Protein AF-A0A8J5MTV6-F1 (afdb_monomer_lite)

Structure (mmCIF, N/CA/C/O backbone):
data_AF-A0A8J5MTV6-F1
#
_entry.id   AF-A0A8J5MTV6-F1
#
loop_
_atom_site.group_PDB
_atom_site.id
_atom_site.type_symbol
_atom_site.label_atom_id
_atom_site.label_alt_id
_atom_site.label_comp_id
_atom_site.label_asym_id
_atom_site.label_entity_id
_atom_site.label_seq_id
_atom_site.pdbx_PDB_ins_code
_atom_site.Cartn_x
_atom_site.Cartn_y
_atom_site.Cartn_z
_atom_site.occupancy
_atom_site.B_iso_or_equiv
_atom_site.auth_seq_id
_atom_site.auth_comp_id
_atom_site.auth_asym_id
_atom_site.auth_atom_id
_atom_site.pdbx_PDB_model_num
ATOM 1 N N . MET A 1 1 ? -11.614 -1.632 14.151 1.00 66.00 1 MET A N 1
ATOM 2 C CA . MET A 1 1 ? -12.241 -0.512 13.407 1.00 66.00 1 MET A CA 1
ATOM 3 C C . MET A 1 1 ? -12.454 -0.927 11.952 1.00 66.00 1 MET A C 1
ATOM 5 O O . MET A 1 1 ? -12.103 -2.049 11.603 1.00 66.00 1 MET A O 1
ATOM 9 N N . GLU A 1 2 ? -13.076 -0.084 11.119 1.00 74.12 2 GLU A N 1
ATOM 10 C CA . GLU A 1 2 ? -13.276 -0.367 9.684 1.00 74.12 2 GLU A CA 1
ATOM 11 C C . GLU A 1 2 ? -11.936 -0.623 8.968 1.00 74.12 2 GLU A C 1
ATOM 13 O O . GLU A 1 2 ? -11.814 -1.598 8.229 1.00 74.12 2 GLU A O 1
ATOM 18 N N . TYR A 1 3 ? -10.910 0.169 9.305 1.00 77.38 3 TYR A N 1
ATOM 19 C CA . TYR A 1 3 ? -9.525 -0.010 8.864 1.00 77.38 3 TYR A CA 1
ATOM 20 C C . TYR A 1 3 ? -9.025 -1.446 9.081 1.00 77.38 3 TYR A C 1
ATOM 22 O O . TYR A 1 3 ? -8.755 -2.145 8.109 1.00 77.38 3 TYR A O 1
ATOM 30 N N . ASP A 1 4 ? -9.024 -1.940 10.325 1.00 78.94 4 ASP A N 1
ATOM 31 C CA . ASP A 1 4 ? -8.576 -3.308 10.645 1.00 78.94 4 ASP A CA 1
ATOM 32 C C . ASP A 1 4 ? -9.307 -4.387 9.845 1.00 78.94 4 ASP A C 1
ATOM 34 O O . ASP A 1 4 ? -8.723 -5.405 9.487 1.00 78.94 4 ASP A O 1
ATOM 38 N N . THR A 1 5 ? -10.594 -4.166 9.570 1.00 78.88 5 THR A N 1
ATOM 39 C CA . THR A 1 5 ? -11.439 -5.146 8.882 1.00 78.88 5 THR A CA 1
ATOM 40 C C . THR A 1 5 ? -11.060 -5.275 7.409 1.00 78.88 5 THR A C 1
ATOM 42 O O . THR A 1 5 ? -11.080 -6.379 6.875 1.00 78.88 5 THR A O 1
ATOM 45 N N . TYR A 1 6 ? -10.702 -4.168 6.754 1.00 77.56 6 TYR A N 1
ATOM 46 C CA . TYR A 1 6 ? -10.404 -4.162 5.320 1.00 77.56 6 TYR A CA 1
ATOM 47 C C . TYR A 1 6 ? -8.917 -4.252 4.991 1.00 77.56 6 TYR A C 1
ATOM 49 O O . TYR A 1 6 ? -8.565 -4.682 3.895 1.00 77.56 6 TYR A O 1
ATOM 57 N N . THR A 1 7 ? -8.042 -3.849 5.911 1.00 81.50 7 THR A N 1
ATOM 58 C CA . THR A 1 7 ? -6.595 -3.786 5.666 1.00 81.50 7 THR A CA 1
ATOM 59 C C . THR A 1 7 ? -5.792 -4.728 6.553 1.00 81.50 7 THR A C 1
ATOM 61 O O . THR A 1 7 ? -4.569 -4.762 6.433 1.00 81.50 7 THR A O 1
ATOM 64 N N . ASN A 1 8 ? -6.447 -5.474 7.453 1.00 87.62 8 ASN A N 1
ATOM 65 C CA . ASN A 1 8 ? -5.781 -6.281 8.478 1.00 87.62 8 ASN A CA 1
ATOM 66 C C . ASN A 1 8 ? -4.752 -5.458 9.279 1.00 87.62 8 ASN A C 1
ATOM 68 O O . ASN A 1 8 ? -3.625 -5.891 9.511 1.00 87.62 8 ASN A O 1
ATOM 72 N N . GLY A 1 9 ? -5.137 -4.232 9.647 1.00 86.25 9 GLY A N 1
ATOM 73 C CA . GLY A 1 9 ? -4.293 -3.306 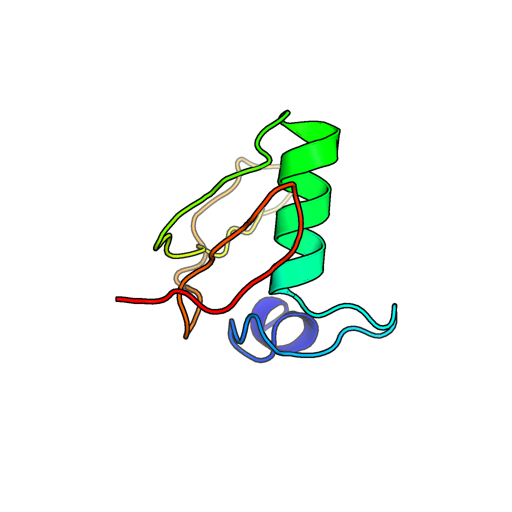10.404 1.00 86.25 9 GLY A CA 1
ATOM 74 C C . G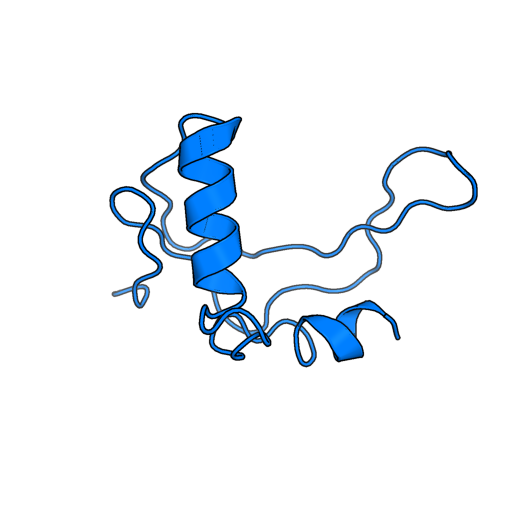LY A 1 9 ? -3.200 -2.640 9.566 1.00 86.25 9 GLY A C 1
ATOM 75 O O . GLY A 1 9 ? -2.147 -2.307 10.093 1.00 86.25 9 GLY A O 1
ATOM 76 N N . GLY A 1 10 ? -3.418 -2.459 8.261 1.00 88.44 10 GLY A N 1
ATOM 77 C CA . GLY A 1 10 ? -2.449 -1.815 7.371 1.00 88.44 10 GLY A CA 1
ATOM 78 C C . GLY A 1 10 ? -1.402 -2.753 6.777 1.00 88.44 10 GLY A C 1
ATOM 79 O O . GLY A 1 10 ? -0.357 -2.287 6.319 1.00 88.44 10 GLY A O 1
ATOM 80 N N . ASP A 1 11 ? -1.649 -4.062 6.775 1.00 94.12 11 ASP A N 1
ATOM 81 C CA . ASP A 1 11 ? -0.796 -5.025 6.082 1.00 94.12 11 ASP A CA 1
ATOM 82 C C . ASP A 1 11 ? -1.052 -4.945 4.571 1.00 94.12 11 ASP A C 1
ATOM 84 O O . ASP A 1 11 ? -2.072 -5.412 4.059 1.00 94.12 11 ASP A O 1
ATOM 88 N N . LEU A 1 12 ? -0.104 -4.380 3.819 1.00 95.00 12 LEU A N 1
ATOM 89 C CA . LEU A 1 12 ? -0.271 -4.228 2.371 1.00 95.00 12 LEU A CA 1
ATOM 90 C C . LEU A 1 12 ? -0.190 -5.571 1.622 1.00 95.00 12 LEU A C 1
ATOM 92 O O . LEU A 1 12 ? -0.520 -5.634 0.435 1.00 95.00 12 LEU A O 1
ATOM 96 N N . ASN A 1 13 ? 0.226 -6.650 2.289 1.00 95.12 13 ASN A N 1
ATOM 97 C CA . ASN A 1 13 ? 0.221 -8.010 1.750 1.00 95.12 13 ASN A CA 1
ATOM 98 C C . ASN A 1 13 ? -1.084 -8.757 2.049 1.00 95.12 13 ASN A C 1
ATOM 100 O O . ASN A 1 13 ? -1.292 -9.851 1.513 1.00 95.12 13 ASN A O 1
ATOM 104 N N . TYR A 1 14 ? -1.971 -8.178 2.863 1.00 95.00 14 TYR A N 1
ATOM 105 C CA . TYR A 1 14 ? -3.256 -8.778 3.184 1.00 95.00 14 TYR A CA 1
ATOM 106 C C . TYR A 1 14 ? -4.096 -8.958 1.923 1.00 95.00 14 TYR A C 1
ATOM 108 O O . TYR A 1 14 ? -4.253 -8.025 1.135 1.00 95.00 14 TYR A O 1
ATOM 116 N N . ARG A 1 15 ? -4.623 -10.170 1.722 1.00 95.31 15 ARG A N 1
ATOM 117 C CA . ARG A 1 15 ? -5.452 -10.513 0.563 1.00 95.31 15 ARG A CA 1
ATOM 118 C C . ARG A 1 15 ? -6.896 -10.101 0.800 1.00 95.31 15 ARG A C 1
ATOM 120 O O . ARG A 1 15 ? -7.514 -10.540 1.762 1.00 95.31 15 ARG A O 1
ATOM 127 N N . LEU A 1 16 ? -7.418 -9.325 -0.136 1.00 92.25 16 LEU A N 1
ATOM 128 C CA . LEU A 1 16 ? -8.816 -8.941 -0.227 1.00 92.25 16 LEU A CA 1
ATOM 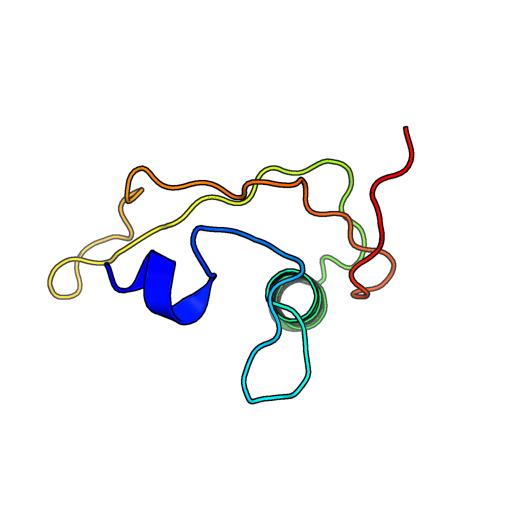129 C C . LEU A 1 16 ? -9.627 -10.035 -0.935 1.00 92.25 16 LEU A C 1
ATOM 131 O O . LEU A 1 16 ? -9.083 -10.873 -1.662 1.00 92.25 16 LEU A O 1
ATOM 135 N N . ASP A 1 17 ? -10.951 -9.966 -0.808 1.00 91.88 17 ASP A N 1
ATOM 136 C CA . ASP A 1 17 ? -11.887 -10.907 -1.444 1.00 91.88 17 ASP A CA 1
ATOM 137 C C . ASP A 1 17 ? -11.800 -10.915 -2.980 1.00 91.88 17 ASP A C 1
ATOM 139 O O . ASP A 1 17 ? -12.156 -11.900 -3.628 1.00 91.88 17 ASP A O 1
ATOM 143 N N . ASN A 1 18 ? -11.297 -9.831 -3.583 1.00 91.56 18 ASN A N 1
ATOM 144 C CA . ASN A 1 18 ? -11.083 -9.732 -5.029 1.00 91.56 18 ASN A CA 1
ATOM 145 C C . ASN A 1 18 ? -9.818 -10.473 -5.521 1.00 91.56 18 ASN A C 1
ATOM 147 O O . ASN A 1 18 ? -9.545 -10.486 -6.721 1.00 91.56 18 ASN A O 1
ATOM 151 N N . GLY A 1 19 ? -9.049 -11.090 -4.618 1.00 93.75 19 GLY A N 1
ATOM 152 C CA . GLY A 1 19 ? -7.837 -11.852 -4.922 1.00 93.75 19 GLY A CA 1
ATOM 153 C C . GLY A 1 19 ? -6.546 -11.027 -4.970 1.00 93.75 19 GLY A C 1
ATOM 154 O O . GLY A 1 19 ? -5.461 -11.623 -4.985 1.00 93.75 19 GLY A O 1
ATOM 155 N N . TYR A 1 20 ? -6.633 -9.694 -4.945 1.00 96.44 20 TYR A N 1
ATOM 156 C CA . TYR A 1 20 ? -5.482 -8.800 -4.817 1.00 96.44 20 TYR A CA 1
ATOM 157 C C . TYR A 1 20 ? -5.077 -8.604 -3.361 1.00 96.44 20 TYR A C 1
ATOM 159 O O . TYR A 1 20 ? -5.838 -8.891 -2.439 1.00 96.44 20 TYR A O 1
ATOM 167 N N . THR A 1 21 ? -3.854 -8.120 -3.151 1.00 96.38 21 THR A N 1
ATOM 168 C CA . THR A 1 21 ? -3.471 -7.591 -1.844 1.00 96.38 21 THR A CA 1
ATOM 169 C C . THR A 1 21 ? -3.906 -6.135 -1.709 1.00 96.38 21 THR A C 1
ATOM 171 O O . THR A 1 21 ? -4.092 -5.453 -2.720 1.00 96.38 21 THR A O 1
ATOM 174 N N . VAL A 1 22 ? -4.012 -5.634 -0.478 1.00 95.25 22 VAL A N 1
ATOM 175 C CA . VAL A 1 22 ? -4.260 -4.210 -0.192 1.00 95.25 22 VAL A CA 1
ATOM 176 C C . VAL A 1 22 ? -3.288 -3.314 -0.974 1.00 95.25 22 VAL A C 1
ATOM 178 O O . VAL A 1 22 ? -3.716 -2.394 -1.667 1.00 95.25 22 VAL A O 1
ATOM 181 N N . GLY A 1 23 ? -1.986 -3.619 -0.950 1.00 96.25 23 GLY A N 1
ATOM 182 C CA . GLY A 1 23 ? -0.963 -2.873 -1.690 1.00 96.25 23 GLY A CA 1
ATOM 183 C C . GLY A 1 23 ? -1.155 -2.921 -3.206 1.00 96.25 23 GLY A C 1
ATOM 184 O O . GLY A 1 23 ? -1.004 -1.905 -3.883 1.00 96.25 23 GLY A O 1
ATOM 185 N N . GLN A 1 24 ? -1.543 -4.078 -3.751 1.00 97.56 24 GLN A N 1
ATOM 186 C CA . GLN A 1 24 ? -1.806 -4.218 -5.184 1.00 97.56 24 GLN A CA 1
ATOM 187 C C . GLN A 1 24 ? -3.029 -3.410 -5.623 1.00 97.56 24 GLN A C 1
ATOM 189 O O . GLN A 1 24 ? -2.987 -2.794 -6.690 1.00 97.56 24 GLN A O 1
ATOM 194 N N . GLU A 1 25 ? -4.085 -3.369 -4.810 1.00 96.38 25 GLU A N 1
ATOM 195 C CA . GLU A 1 25 ? -5.246 -2.517 -5.072 1.00 96.38 25 GLU A CA 1
ATOM 196 C C . GLU A 1 25 ? -4.829 -1.039 -5.096 1.00 96.38 25 GLU A C 1
ATOM 198 O O . GLU A 1 25 ? -5.157 -0.322 -6.040 1.00 96.38 25 GLU A O 1
ATOM 203 N N . ILE A 1 26 ? -4.012 -0.597 -4.133 1.00 95.44 26 ILE A N 1
ATOM 204 C CA . ILE A 1 26 ? -3.494 0.779 -4.096 1.00 95.44 26 ILE A CA 1
ATOM 205 C C . ILE A 1 26 ? -2.671 1.096 -5.354 1.00 95.44 26 ILE A C 1
ATOM 207 O O . ILE A 1 26 ? -2.946 2.100 -6.015 1.00 95.44 26 ILE A O 1
ATOM 211 N N . CYS A 1 27 ? -1.715 0.243 -5.745 1.00 97.00 27 CYS A N 1
ATOM 212 C CA . CYS A 1 27 ? -0.903 0.474 -6.946 1.00 97.00 27 CYS A CA 1
ATOM 213 C C . CYS A 1 27 ? -1.752 0.533 -8.233 1.00 97.00 27 CYS A C 1
ATOM 215 O O . CYS A 1 27 ? -1.479 1.359 -9.107 1.00 97.00 27 CYS A O 1
ATOM 217 N N . ILE A 1 28 ? -2.810 -0.284 -8.344 1.00 97.25 28 ILE A N 1
ATOM 218 C CA . ILE A 1 28 ? -3.753 -0.234 -9.475 1.00 97.25 28 ILE A CA 1
ATOM 219 C C . ILE A 1 28 ? -4.483 1.108 -9.503 1.00 97.25 28 ILE A C 1
ATOM 221 O O . ILE A 1 28 ? -4.527 1.759 -10.548 1.00 97.25 28 ILE A O 1
ATOM 225 N N . GLN A 1 29 ? -5.042 1.539 -8.370 1.00 95.75 29 GLN A N 1
ATOM 226 C CA . GLN A 1 29 ? -5.794 2.792 -8.294 1.00 95.75 29 GLN A CA 1
ATOM 227 C C . GLN A 1 29 ? -4.89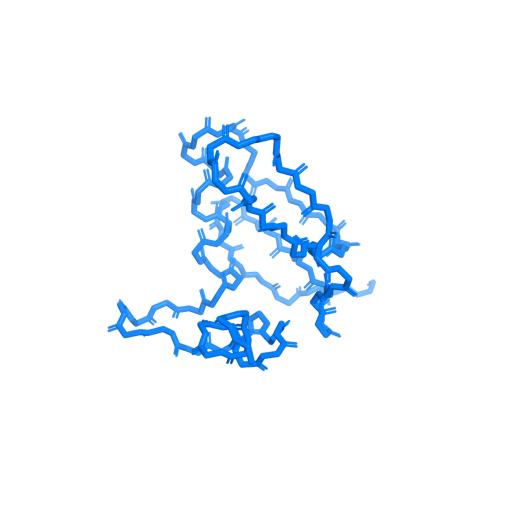2 4.001 -8.586 1.00 95.75 29 GLN A C 1
ATOM 229 O O . GLN A 1 29 ? -5.294 4.888 -9.340 1.00 95.75 29 GLN A O 1
ATOM 234 N N . MET A 1 30 ? -3.660 4.016 -8.070 1.00 94.94 30 MET A N 1
ATOM 235 C CA . MET A 1 30 ? -2.674 5.067 -8.349 1.00 94.94 30 MET A CA 1
ATOM 236 C C . MET A 1 30 ? -2.315 5.134 -9.837 1.00 94.94 30 MET A C 1
ATOM 238 O O . MET A 1 30 ? -2.356 6.213 -10.437 1.00 94.94 30 MET A O 1
ATOM 242 N N . ALA A 1 31 ? -2.057 3.987 -10.469 1.00 96.56 31 ALA A N 1
ATOM 243 C CA . ALA A 1 31 ? -1.738 3.937 -11.890 1.00 96.56 31 ALA A CA 1
ATOM 244 C C . ALA A 1 31 ? -2.928 4.375 -12.761 1.00 96.56 31 ALA A C 1
ATOM 246 O O . ALA A 1 31 ? -2.759 5.168 -13.684 1.00 96.56 31 ALA A O 1
ATOM 247 N N . GLN A 1 32 ? -4.140 3.903 -12.456 1.00 96.38 32 GLN A N 1
ATOM 248 C CA . GLN A 1 32 ? -5.320 4.129 -13.296 1.00 96.38 32 GLN A CA 1
ATOM 249 C C . GLN A 1 32 ? -5.969 5.503 -13.104 1.00 96.38 32 GLN A C 1
ATOM 251 O O . GLN A 1 32 ? -6.425 6.100 -14.078 1.00 96.38 32 GLN A O 1
ATOM 256 N N . LYS A 1 33 ? -6.050 6.003 -11.866 1.00 95.75 33 LYS A N 1
ATOM 257 C CA . LYS A 1 33 ? -6.754 7.259 -11.551 1.00 95.75 33 LYS A CA 1
ATOM 258 C C . LYS A 1 33 ? -5.829 8.460 -11.454 1.00 95.75 33 LYS A C 1
ATOM 260 O O . LYS A 1 33 ? -6.273 9.579 -11.700 1.00 95.75 33 LYS A O 1
ATOM 265 N N . HIS A 1 34 ? -4.567 8.234 -11.101 1.00 92.94 34 HIS A N 1
ATOM 266 C CA . HIS A 1 34 ? -3.611 9.307 -10.832 1.00 92.94 34 HIS A CA 1
ATOM 267 C C . HIS A 1 34 ? -2.414 9.302 -11.790 1.00 92.94 34 HIS A C 1
ATOM 269 O O . HIS A 1 34 ? -1.601 10.218 -11.729 1.00 92.94 34 HIS A O 1
ATOM 275 N N . ASN A 1 35 ? -2.327 8.327 -12.707 1.00 94.44 35 ASN A N 1
ATOM 276 C CA . ASN A 1 35 ? -1.207 8.155 -13.638 1.00 94.44 35 ASN A CA 1
ATOM 277 C C . ASN A 1 35 ? 0.153 8.050 -12.918 1.00 94.44 35 ASN A C 1
ATOM 279 O O . ASN A 1 35 ? 1.182 8.492 -13.430 1.00 94.44 35 ASN A O 1
ATOM 283 N N . VAL A 1 36 ? 0.144 7.468 -11.715 1.00 95.19 36 VAL A N 1
ATOM 284 C CA . VAL A 1 36 ? 1.333 7.205 -10.900 1.00 95.19 36 VAL A CA 1
ATOM 285 C C . VAL A 1 36 ? 1.577 5.702 -10.897 1.00 95.19 36 VAL A C 1
ATOM 287 O O . VAL A 1 36 ? 0.941 4.956 -10.157 1.00 95.19 36 VAL A O 1
ATOM 290 N N . GLY A 1 37 ? 2.456 5.252 -11.793 1.00 92.75 37 GLY A N 1
ATOM 291 C CA . GLY A 1 37 ? 2.799 3.835 -11.939 1.00 92.75 37 GLY A CA 1
ATOM 292 C C . GLY A 1 37 ? 3.946 3.379 -11.039 1.00 92.75 37 GLY A C 1
ATOM 293 O O . GLY A 1 37 ? 3.983 2.207 -10.668 1.00 92.75 37 GLY A O 1
ATOM 294 N N . ASP A 1 38 ? 4.852 4.290 -10.687 1.00 95.25 38 ASP A N 1
ATOM 295 C CA . ASP A 1 38 ? 6.064 3.983 -9.935 1.00 95.25 38 ASP A CA 1
ATOM 296 C C . ASP A 1 38 ? 6.093 4.786 -8.628 1.00 95.25 38 ASP A C 1
ATOM 298 O O . ASP A 1 38 ? 5.965 6.012 -8.641 1.00 95.25 38 ASP A O 1
ATOM 302 N N . LEU A 1 39 ? 6.233 4.075 -7.509 1.00 93.81 39 LEU A N 1
ATOM 303 C CA . LEU A 1 39 ? 6.345 4.606 -6.148 1.00 93.81 39 LEU A CA 1
ATOM 304 C C . LEU A 1 39 ? 7.399 3.796 -5.403 1.00 93.81 39 LEU A C 1
ATOM 306 O O . LEU A 1 39 ? 7.480 2.580 -5.595 1.00 93.81 39 LEU A O 1
ATOM 310 N N . TRP A 1 40 ? 8.166 4.458 -4.546 1.00 93.19 40 TRP A N 1
ATOM 311 C CA . TRP A 1 40 ? 9.302 3.851 -3.866 1.00 93.19 40 TRP A CA 1
ATOM 312 C C . TRP A 1 40 ? 9.303 4.257 -2.399 1.00 93.19 40 TRP A C 1
ATOM 314 O O . TRP A 1 40 ? 9.388 5.439 -2.094 1.00 93.19 40 TRP A O 1
ATOM 324 N N . ASP A 1 41 ? 9.246 3.255 -1.527 1.00 94.12 41 ASP A N 1
ATOM 325 C CA . ASP A 1 41 ? 9.426 3.379 -0.081 1.00 94.12 41 ASP A CA 1
ATOM 326 C C . ASP A 1 41 ? 8.434 4.323 0.624 1.00 94.12 41 ASP A C 1
ATOM 328 O O . ASP A 1 41 ? 8.791 5.093 1.511 1.00 94.12 41 ASP A O 1
ATOM 332 N N . GLU A 1 42 ? 7.158 4.258 0.235 1.00 94.62 42 GLU A N 1
ATOM 333 C CA . GLU A 1 42 ? 6.131 5.166 0.757 1.00 94.62 42 GLU A CA 1
ATOM 334 C C . GLU A 1 42 ? 5.330 4.549 1.912 1.00 94.62 42 GLU A C 1
ATOM 336 O O . GLU A 1 42 ? 4.853 3.415 1.828 1.00 94.62 42 GLU A O 1
ATOM 341 N N . THR A 1 43 ? 5.102 5.316 2.979 1.00 95.00 43 THR A N 1
ATOM 342 C CA . THR A 1 43 ? 4.149 4.944 4.038 1.00 95.00 43 THR A CA 1
ATOM 343 C C . THR A 1 43 ? 2.724 5.295 3.606 1.00 95.00 43 THR A C 1
ATOM 345 O O . THR A 1 43 ? 2.451 6.424 3.198 1.00 95.00 43 THR A O 1
ATOM 348 N N . VAL A 1 44 ? 1.790 4.345 3.719 1.00 93.69 44 VAL A N 1
ATOM 349 C CA . VAL A 1 44 ? 0.367 4.578 3.422 1.00 93.69 44 VAL A CA 1
ATOM 350 C C . VAL A 1 44 ? -0.352 4.993 4.701 1.00 93.69 44 VAL A C 1
ATOM 352 O O . VAL A 1 44 ? -0.148 4.381 5.744 1.00 93.69 44 VAL A O 1
ATOM 355 N N . TYR A 1 45 ? -1.216 6.002 4.615 1.00 92.19 45 TYR A N 1
ATOM 356 C CA . TYR A 1 45 ? -1.958 6.551 5.752 1.00 92.19 45 TYR A CA 1
ATOM 357 C C . TYR A 1 45 ? -3.463 6.319 5.591 1.00 92.19 45 TYR A C 1
ATOM 359 O O . TYR A 1 45 ? -4.011 6.496 4.498 1.00 92.19 45 TYR A O 1
ATOM 367 N N . GLY A 1 46 ? -4.121 5.934 6.682 1.00 88.12 46 GLY A N 1
ATOM 368 C CA . GLY A 1 46 ? -5.569 5.810 6.777 1.00 88.12 46 GLY A CA 1
ATOM 369 C C . GLY A 1 46 ? -6.245 7.177 6.881 1.00 88.12 46 GLY A C 1
ATOM 370 O O . GLY A 1 46 ? -5.776 8.095 7.554 1.00 88.12 46 GLY A O 1
ATOM 371 N N . TYR A 1 47 ? -7.358 7.341 6.172 1.00 87.50 47 TYR A N 1
ATOM 372 C CA . TYR A 1 47 ? -8.193 8.531 6.271 1.00 87.50 47 TYR A CA 1
ATOM 373 C C . TYR A 1 47 ? -9.652 8.106 6.370 1.00 87.50 47 TYR A C 1
ATOM 375 O O . TYR A 1 47 ? -10.101 7.213 5.650 1.00 87.50 47 TYR A O 1
ATOM 383 N N . ALA A 1 48 ? -10.418 8.809 7.197 1.00 86.06 48 ALA A N 1
ATOM 384 C CA . ALA A 1 48 ? -11.850 8.605 7.355 1.00 86.06 48 ALA A CA 1
ATOM 385 C C . ALA A 1 48 ? -12.610 9.920 7.139 1.00 86.06 48 ALA A C 1
ATOM 387 O O . ALA A 1 48 ? -12.087 11.008 7.372 1.00 86.06 48 ALA A O 1
ATOM 388 N N . ARG A 1 49 ? -13.869 9.836 6.695 1.00 84.44 49 ARG A N 1
ATOM 389 C CA . ARG A 1 49 ? -14.767 11.000 6.601 1.00 84.44 49 ARG A CA 1
ATOM 390 C C . ARG A 1 49 ? -15.866 10.904 7.633 1.00 84.44 49 ARG A C 1
ATOM 392 O O . ARG A 1 49 ? -16.683 9.986 7.589 1.00 84.44 49 ARG A O 1
ATOM 399 N N . GLN A 1 50 ? -15.974 11.917 8.481 1.00 82.94 50 GLN A N 1
ATOM 400 C CA . GLN A 1 50 ? -17.138 12.066 9.346 1.00 82.94 50 GLN A CA 1
ATOM 401 C C . GLN A 1 50 ? -18.256 12.789 8.586 1.00 82.94 50 GLN A C 1
ATOM 403 O O . GLN A 1 50 ? -18.101 13.940 8.188 1.00 82.94 50 GLN A O 1
ATOM 408 N N . CYS A 1 51 ? -19.390 12.112 8.370 1.00 79.69 51 CYS A N 1
ATOM 409 C CA . CYS A 1 51 ? -20.652 12.710 7.907 1.00 79.69 51 CYS A CA 1
ATOM 410 C C . CYS A 1 51 ? -20.520 13.693 6.720 1.00 79.69 51 CYS A C 1
ATOM 412 O O . CYS A 1 51 ? -20.935 14.846 6.813 1.00 79.69 51 CYS A O 1
ATOM 414 N N . ASN A 1 52 ? -19.957 13.240 5.592 1.00 82.38 52 ASN A N 1
ATOM 415 C CA . ASN A 1 52 ? -19.693 14.047 4.383 1.00 82.38 52 ASN A CA 1
ATOM 416 C C . ASN A 1 52 ? -18.713 15.227 4.559 1.00 82.38 52 ASN A C 1
ATOM 418 O O . ASN A 1 52 ? -18.540 16.006 3.619 1.00 82.38 52 ASN A O 1
ATOM 422 N N . GLY A 1 53 ? -18.027 15.337 5.695 1.00 86.50 53 GLY A N 1
ATOM 423 C CA . GLY A 1 53 ? -16.957 16.305 5.935 1.00 86.50 53 GLY A CA 1
ATOM 424 C C . GLY A 1 53 ? -15.691 16.056 5.098 1.00 86.50 53 GLY A C 1
ATOM 425 O O . GLY A 1 53 ? -15.711 15.226 4.178 1.00 86.50 53 GLY A O 1
ATOM 426 N N . PRO A 1 54 ? -14.596 16.787 5.373 1.00 88.12 54 PRO A N 1
ATOM 427 C CA . PRO A 1 54 ? -13.291 16.502 4.780 1.00 88.12 54 PRO A CA 1
ATOM 428 C C . PRO A 1 54 ? -12.796 15.097 5.160 1.00 88.12 54 PRO A C 1
ATOM 430 O O . PRO A 1 54 ? -13.339 14.449 6.053 1.00 88.12 54 PRO A O 1
ATOM 433 N N . TRP A 1 55 ? -11.795 14.610 4.426 1.00 87.50 55 TRP A N 1
ATOM 434 C CA . TRP A 1 55 ? -11.027 13.440 4.848 1.00 87.50 55 TRP A CA 1
ATOM 435 C C . TRP A 1 55 ? -10.091 13.864 5.973 1.00 87.50 55 TRP A C 1
ATOM 437 O O . TRP A 1 55 ? -9.276 14.764 5.775 1.00 87.50 55 TRP A O 1
ATOM 447 N N . ASP A 1 56 ? -10.197 13.197 7.113 1.00 89.12 56 ASP A N 1
ATOM 448 C CA . ASP A 1 56 ? -9.336 13.405 8.268 1.00 89.12 56 ASP A CA 1
ATOM 449 C C . ASP A 1 56 ? -8.443 12.178 8.449 1.00 89.12 56 ASP A C 1
ATOM 451 O O . ASP A 1 56 ? -8.891 11.046 8.250 1.00 89.12 56 ASP A O 1
ATOM 455 N N . TYR A 1 57 ? -7.174 12.411 8.790 1.00 86.38 57 TYR A N 1
ATOM 456 C CA . TYR A 1 57 ? -6.249 11.329 9.123 1.00 86.38 57 TYR A CA 1
ATOM 457 C C . TYR A 1 57 ? -6.806 10.561 10.322 1.00 86.38 57 TYR A C 1
ATOM 459 O O . TYR A 1 57 ? -7.127 11.169 11.346 1.00 86.38 57 TYR A O 1
ATOM 467 N N . ASP A 1 58 ? -6.951 9.246 10.186 1.00 85.50 58 ASP A N 1
ATOM 468 C CA . ASP A 1 58 ? -7.611 8.418 11.200 1.00 85.50 58 ASP A CA 1
ATOM 469 C C . ASP A 1 58 ? -6.664 7.941 12.312 1.00 85.50 58 ASP A C 1
ATOM 471 O O . ASP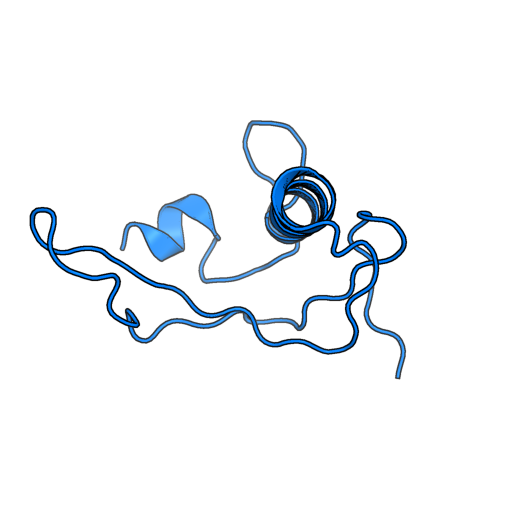 A 1 58 ? -7.127 7.413 13.322 1.00 85.50 58 ASP A O 1
ATOM 475 N N . GLY A 1 59 ? -5.361 8.206 12.176 1.00 87.25 59 GLY A N 1
ATOM 476 C CA . GLY A 1 59 ? -4.334 7.781 13.125 1.00 87.25 59 GLY A CA 1
ATOM 477 C C . GLY A 1 59 ? -3.575 6.528 12.696 1.00 87.25 59 GLY A C 1
ATOM 478 O O . GLY A 1 59 ? -2.554 6.227 13.314 1.00 87.25 59 GLY A O 1
ATOM 479 N N . GLU A 1 60 ? -4.021 5.848 11.641 1.00 90.88 60 GLU A N 1
ATOM 480 C CA . GLU A 1 60 ? -3.498 4.557 11.214 1.00 90.88 60 GLU A CA 1
ATOM 481 C C . GLU A 1 60 ? -2.547 4.679 10.016 1.00 90.88 60 GLU A C 1
ATOM 483 O O . GLU A 1 60 ? -2.727 5.497 9.110 1.00 90.88 60 GLU A O 1
ATOM 488 N N . SER A 1 61 ? -1.534 3.817 9.972 1.00 93.75 61 SER A N 1
ATOM 489 C CA . 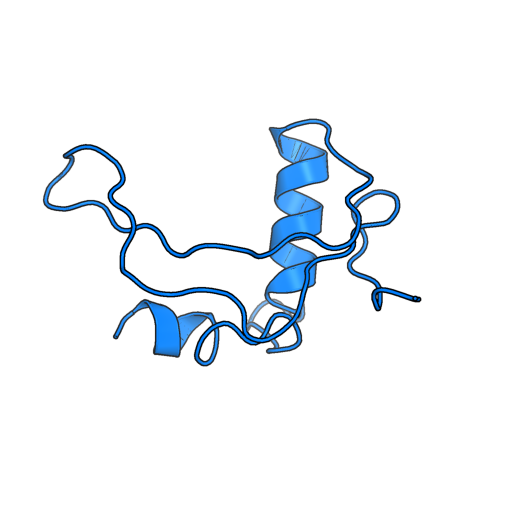SER A 1 61 ? -0.596 3.730 8.852 1.00 93.75 61 SER A CA 1
ATOM 490 C C . SER A 1 61 ? -0.305 2.284 8.474 1.00 93.75 61 SER A C 1
ATOM 492 O O . SER A 1 61 ? -0.567 1.358 9.247 1.00 93.75 61 SER A O 1
ATOM 494 N N . SER A 1 62 ? 0.247 2.071 7.282 1.00 93.75 62 SER A N 1
ATOM 495 C CA . SER A 1 62 ? 0.671 0.744 6.857 1.00 93.75 62 SER A CA 1
ATOM 496 C C . SER A 1 62 ? 1.817 0.213 7.715 1.00 93.75 62 SER A C 1
ATOM 498 O O . SER A 1 62 ? 2.692 0.960 8.153 1.00 93.75 62 SER A O 1
ATOM 500 N N . ILE A 1 63 ? 1.822 -1.103 7.936 1.00 94.06 63 ILE A N 1
ATOM 501 C CA . ILE A 1 63 ? 2.879 -1.798 8.690 1.00 94.06 63 ILE A CA 1
ATOM 502 C C . ILE A 1 63 ? 4.143 -1.939 7.834 1.00 94.06 63 ILE A C 1
ATOM 504 O O . ILE A 1 63 ? 5.261 -1.967 8.346 1.00 94.06 63 ILE A O 1
ATOM 508 N N . ASN A 1 64 ? 3.964 -2.039 6.518 1.00 93.19 64 ASN A N 1
ATOM 509 C CA . ASN A 1 64 ? 5.044 -2.115 5.550 1.00 93.19 64 ASN A CA 1
ATOM 510 C C . ASN A 1 64 ? 4.920 -0.995 4.512 1.00 93.19 64 ASN A C 1
ATOM 512 O O . ASN A 1 64 ? 3.824 -0.493 4.253 1.00 93.19 64 ASN A O 1
ATOM 516 N N . ASN A 1 65 ? 6.049 -0.632 3.906 1.00 95.38 65 ASN A N 1
ATOM 517 C CA . ASN A 1 65 ? 6.088 0.401 2.878 1.00 95.38 65 ASN A CA 1
ATOM 518 C C . ASN A 1 65 ? 5.482 -0.101 1.562 1.00 95.38 65 ASN A C 1
ATOM 520 O O . ASN A 1 65 ? 5.470 -1.304 1.262 1.00 95.38 65 ASN A O 1
ATOM 524 N N . LEU A 1 66 ? 4.948 0.846 0.799 1.00 96.12 66 LEU A N 1
ATOM 525 C CA . LEU A 1 66 ? 4.381 0.654 -0.520 1.00 96.12 66 LEU A CA 1
ATOM 526 C C . LEU A 1 66 ? 5.458 0.919 -1.573 1.00 96.12 66 LEU A C 1
ATOM 528 O O . LEU A 1 66 ? 5.977 2.030 -1.683 1.00 96.12 66 LEU A O 1
ATOM 532 N N . CYS A 1 67 ? 5.720 -0.095 -2.393 1.00 96.56 67 CYS A N 1
ATOM 533 C CA . CYS A 1 67 ? 6.469 0.052 -3.631 1.00 96.56 67 CYS A CA 1
ATOM 534 C C . CYS A 1 67 ? 5.615 -0.417 -4.802 1.00 96.56 67 CYS A C 1
ATOM 536 O O . CYS A 1 67 ? 5.069 -1.525 -4.793 1.00 96.56 67 CYS A O 1
ATOM 538 N N . CYS A 1 68 ? 5.510 0.436 -5.814 1.00 96.81 68 CYS A N 1
ATOM 539 C CA . CYS A 1 68 ? 4.800 0.141 -7.046 1.00 96.81 68 CYS A CA 1
ATOM 540 C C . CYS A 1 68 ? 5.790 0.190 -8.209 1.00 96.81 68 CYS A C 1
ATOM 542 O O . CYS A 1 68 ? 6.547 1.148 -8.326 1.00 96.81 68 CYS A O 1
ATOM 544 N N . SER A 1 69 ? 5.754 -0.811 -9.086 1.00 96.69 69 SER A N 1
ATOM 545 C CA . SER A 1 69 ? 6.447 -0.777 -10.373 1.00 96.69 69 SER A CA 1
ATOM 546 C C . SER A 1 69 ? 5.439 -0.974 -11.492 1.00 96.69 69 SER A C 1
ATOM 548 O O . SER A 1 69 ? 4.812 -2.030 -11.597 1.00 96.69 69 SER A O 1
ATOM 550 N N . ARG A 1 70 ? 5.246 0.052 -12.324 1.00 95.19 70 ARG A N 1
ATOM 551 C CA . ARG A 1 70 ? 4.240 0.063 -13.404 1.00 95.19 70 ARG A CA 1
ATOM 552 C C . ARG A 1 70 ? 2.832 -0.349 -12.934 1.00 95.19 70 ARG A C 1
ATOM 554 O O . ARG A 1 70 ? 2.122 -1.059 -13.641 1.00 95.19 70 ARG A O 1
ATOM 561 N N . GLY A 1 71 ? 2.434 0.072 -11.733 1.00 95.94 71 GLY A N 1
ATOM 562 C CA . GLY A 1 71 ? 1.143 -0.267 -11.122 1.00 95.94 71 GLY A CA 1
ATOM 563 C C . GLY A 1 71 ? 1.076 -1.653 -10.465 1.00 95.94 71 GLY A C 1
ATOM 564 O O . GLY A 1 71 ? 0.014 -2.052 -9.987 1.00 95.94 71 GLY A O 1
ATOM 565 N N . HIS A 1 72 ? 2.186 -2.389 -10.401 1.00 97.00 72 HIS A N 1
ATOM 566 C CA . HIS A 1 72 ? 2.285 -3.651 -9.669 1.00 97.00 72 HIS A CA 1
ATOM 567 C C . HIS A 1 72 ? 2.894 -3.437 -8.293 1.00 97.00 72 HIS A C 1
ATOM 569 O O . HIS A 1 72 ? 3.940 -2.803 -8.178 1.00 97.00 72 HIS A O 1
ATOM 575 N N . PHE A 1 73 ? 2.263 -4.001 -7.266 1.00 97.06 73 PHE A N 1
ATOM 576 C CA . PHE A 1 73 ? 2.827 -4.007 -5.925 1.00 97.06 73 PHE A CA 1
ATOM 577 C C . PHE A 1 73 ? 4.008 -4.973 -5.875 1.00 97.06 73 PHE A C 1
ATOM 579 O O . PHE A 1 73 ? 3.887 -6.148 -6.228 1.00 97.06 73 PHE A O 1
ATOM 586 N N . VAL A 1 74 ? 5.159 -4.455 -5.463 1.00 95.44 74 VAL A N 1
ATOM 587 C CA . VAL A 1 74 ? 6.416 -5.196 -5.363 1.00 95.44 74 VAL A CA 1
ATOM 588 C C . VAL A 1 74 ? 7.005 -5.013 -3.973 1.00 95.44 74 VAL A C 1
ATOM 590 O O . VAL A 1 74 ? 6.659 -4.083 -3.245 1.00 95.44 74 VAL A O 1
ATOM 593 N N . LYS A 1 75 ? 7.919 -5.908 -3.595 1.00 91.88 75 LYS A N 1
ATOM 594 C CA . LYS A 1 75 ? 8.701 -5.713 -2.379 1.00 91.88 75 LYS A CA 1
ATOM 595 C C . LYS A 1 75 ? 9.595 -4.486 -2.570 1.00 91.88 75 LYS A C 1
ATOM 597 O O . LYS A 1 75 ? 10.262 -4.382 -3.595 1.00 91.88 75 LYS A O 1
ATOM 602 N N . CYS A 1 76 ? 9.617 -3.595 -1.586 1.00 89.88 76 CYS A N 1
ATOM 603 C CA . CYS A 1 76 ? 10.640 -2.561 -1.516 1.00 89.88 76 CYS A CA 1
ATOM 604 C C . CYS A 1 76 ? 11.996 -3.246 -1.295 1.00 89.88 76 CYS A C 1
ATOM 606 O O . CYS A 1 76 ? 12.180 -3.944 -0.294 1.00 89.88 76 CYS A O 1
ATOM 608 N N . GLU A 1 77 ? 12.891 -3.149 -2.273 1.00 79.88 77 GLU A N 1
ATOM 609 C CA . GLU A 1 77 ? 14.302 -3.500 -2.098 1.00 79.88 77 GLU A CA 1
ATOM 610 C C . GLU A 1 77 ? 15.027 -2.278 -1.515 1.00 79.88 77 GLU A C 1
ATOM 612 O O . GLU A 1 77 ? 14.659 -1.148 -1.838 1.00 79.88 77 GLU A O 1
ATOM 617 N N . GLU A 1 78 ? 15.988 -2.519 -0.618 1.00 53.41 78 GLU A N 1
ATOM 618 C CA . GLU A 1 78 ? 16.849 -1.482 -0.018 1.00 53.41 78 GLU A CA 1
ATOM 619 C C . GLU A 1 78 ? 17.820 -0.869 -1.039 1.00 53.41 78 GLU A C 1
ATOM 621 O O . GLU A 1 78 ? 18.363 -1.632 -1.876 1.00 53.41 78 GLU A O 1
#

Foldseek 3Di:
DVCCVQQVQQAQQCADPVRHGVLLVVLQCCCPVVVCQFDAFAKAFDWDDDPPHDTDGPPGIHPGGFTGHRSGTDDHDD

pLDDT: mean 90.51, std 7.67, range [53.41, 97.56]

Radius of gyration: 12.7 Å; chains: 1; bounding box: 38×28×27 Å

Sequence (78 aa):
MEYDTYTNGGDLNYRLDNGYTVGQEICIQMAQKHNVGDLWDETVYGYARQCNGPWDYDGESSINNLCCSRGHFVKCEE

Secondary structure (DSSP, 8-state):
-HHHHHHTTT-TTPBPTTSSBHHHHHHHHHHHHH----EEEEPPEEEEESTT--EEEEEEE-SS-EEEETTEEE----

Organism: Homarus americanus (NCBI:txid6706)